Protein AF-A0A1V5L7P8-F1 (afdb_monomer_lite)

Sequence (107 aa):
MKPSRKAPTPKPAPTNGTVKHIDALAAAAKVYVHDKERKTAGGHVSVDNGDALAQRLRGAALDAVYAEAAKVLETPE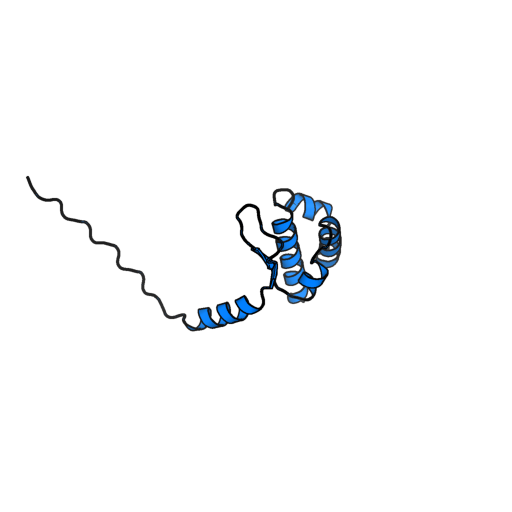KELRAKYAHLNAGMQRMNLGNRIRANLNAK

Secondary structure (DSSP, 8-state):
-PPPPPPPPPPPPP----HHHHHHHHHHHTT-EEEEEEE-TTSPEEEE--SHHHHHHTT--HHHHHHHHHHHHT--HHHHHHHHTTS-HHHHHHHHHHHHHHHHH--

Structure (mmCIF, N/CA/C/O backbone):
data_AF-A0A1V5L7P8-F1
#
_entry.id   AF-A0A1V5L7P8-F1
#
loop_
_atom_site.group_PDB
_atom_site.id
_atom_site.type_symbol
_atom_site.label_atom_id
_atom_site.label_alt_id
_atom_site.label_comp_id
_atom_site.label_asym_id
_atom_site.label_entity_id
_atom_site.label_seq_id
_atom_site.pdbx_PDB_ins_code
_atom_site.Cartn_x
_atom_site.Cartn_y
_atom_site.Cartn_z
_atom_site.occupancy
_atom_site.B_iso_or_equiv
_atom_site.auth_seq_id
_atom_site.auth_comp_id
_atom_site.auth_asym_id
_atom_site.auth_atom_id
_atom_site.pdbx_PDB_model_num
ATOM 1 N N . MET A 1 1 ? 64.207 17.305 6.080 1.00 49.28 1 MET A N 1
ATOM 2 C CA . MET A 1 1 ? 62.865 16.725 5.840 1.00 49.28 1 MET A CA 1
ATOM 3 C C . MET A 1 1 ? 62.503 15.804 6.996 1.00 49.28 1 MET A C 1
ATOM 5 O O . MET A 1 1 ? 63.248 14.871 7.251 1.00 49.28 1 MET A O 1
ATOM 9 N N . LYS A 1 2 ? 61.423 16.082 7.738 1.00 54.25 2 LYS A N 1
ATOM 10 C CA . LYS A 1 2 ? 60.900 15.174 8.778 1.00 54.25 2 LYS A CA 1
ATOM 11 C C . LYS A 1 2 ? 59.742 14.361 8.172 1.00 54.25 2 LYS A C 1
ATOM 13 O O . LYS A 1 2 ? 58.888 14.983 7.543 1.00 54.25 2 LYS A O 1
ATOM 18 N N . PRO A 1 3 ? 59.686 13.027 8.323 1.00 57.22 3 PRO A N 1
ATOM 19 C CA . PRO A 1 3 ? 58.572 12.240 7.805 1.00 57.22 3 PRO A CA 1
ATOM 20 C C . PRO A 1 3 ? 57.308 12.466 8.649 1.00 57.22 3 PRO A C 1
ATOM 22 O O . PRO A 1 3 ? 57.340 12.425 9.880 1.00 57.22 3 PRO A O 1
ATOM 25 N N . SER A 1 4 ? 56.199 12.738 7.959 1.00 61.00 4 SER A N 1
ATOM 26 C CA . SER A 1 4 ? 54.860 12.933 8.524 1.00 61.00 4 SER A CA 1
ATOM 27 C C . SER A 1 4 ? 54.391 11.675 9.268 1.00 61.00 4 SER 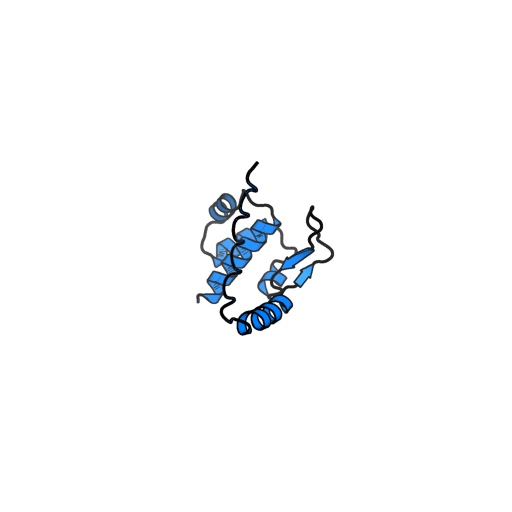A C 1
ATOM 29 O O . SER A 1 4 ? 54.465 10.568 8.732 1.00 61.00 4 SER A O 1
ATOM 31 N N . ARG A 1 5 ? 53.912 11.828 10.510 1.00 59.44 5 ARG A N 1
ATOM 32 C CA . ARG A 1 5 ? 53.326 10.724 11.284 1.00 59.44 5 ARG A CA 1
ATOM 33 C C . ARG A 1 5 ? 51.953 10.400 10.689 1.00 59.44 5 ARG A C 1
ATOM 35 O O . ARG A 1 5 ? 51.065 11.248 10.710 1.00 59.44 5 ARG A O 1
ATOM 42 N N . LYS A 1 6 ? 51.774 9.182 10.166 1.00 59.84 6 LYS A N 1
ATOM 43 C CA . LYS A 1 6 ? 50.459 8.659 9.757 1.00 59.84 6 LYS A CA 1
ATOM 44 C C . LYS A 1 6 ? 49.491 8.710 10.946 1.00 59.84 6 LYS A C 1
ATOM 46 O O . LYS A 1 6 ? 49.835 8.257 12.036 1.00 59.84 6 LYS A O 1
ATOM 51 N N . ALA A 1 7 ? 48.293 9.247 10.721 1.00 60.31 7 ALA A N 1
ATOM 52 C CA . ALA A 1 7 ? 47.210 9.230 11.698 1.00 60.31 7 ALA A CA 1
ATOM 53 C C . ALA A 1 7 ? 46.769 7.780 11.999 1.00 60.31 7 ALA A C 1
ATOM 55 O O . ALA A 1 7 ? 46.758 6.953 11.081 1.00 60.31 7 ALA A O 1
ATOM 56 N N . PRO A 1 8 ? 46.403 7.448 13.251 1.00 62.78 8 PRO A N 1
ATOM 57 C CA . PRO A 1 8 ? 45.857 6.138 13.582 1.00 62.78 8 PRO A CA 1
ATOM 58 C C . PRO A 1 8 ? 44.483 5.963 12.923 1.00 62.78 8 PRO A C 1
ATOM 60 O O . PRO A 1 8 ? 43.608 6.820 13.037 1.00 62.78 8 PRO A O 1
ATOM 63 N N . THR A 1 9 ? 44.293 4.848 12.221 1.00 66.69 9 THR A N 1
ATOM 64 C CA . THR A 1 9 ? 42.998 4.463 11.645 1.00 66.69 9 THR A CA 1
ATOM 65 C C . THR A 1 9 ? 41.966 4.223 12.754 1.00 66.69 9 THR A C 1
ATOM 67 O O . THR A 1 9 ? 42.325 3.646 13.787 1.00 66.69 9 THR A O 1
ATOM 70 N N . PRO A 1 10 ? 40.691 4.608 12.563 1.00 58.91 10 PRO A N 1
ATOM 71 C CA . PRO A 1 10 ? 39.644 4.346 13.544 1.00 58.91 10 PRO A CA 1
ATOM 72 C C . PRO A 1 10 ? 39.487 2.834 13.758 1.00 58.91 10 PRO A C 1
ATOM 74 O O . PRO A 1 10 ? 39.409 2.067 12.797 1.00 58.91 10 PRO A O 1
ATOM 77 N N . LYS A 1 11 ? 39.458 2.396 15.024 1.00 62.88 11 LYS A N 1
ATOM 78 C CA . LYS A 1 11 ? 39.102 1.012 15.372 1.00 62.88 11 LYS A CA 1
ATOM 79 C C . LYS A 1 11 ? 37.667 0.733 14.896 1.00 62.88 11 LYS A C 1
ATOM 81 O O . LYS A 1 11 ? 36.807 1.590 15.108 1.00 62.88 11 LYS A O 1
ATOM 86 N N . PRO A 1 12 ? 37.385 -0.438 14.295 1.00 57.19 12 PRO A N 1
ATOM 87 C CA . PRO A 1 12 ? 36.015 -0.829 13.986 1.00 57.19 12 PRO A CA 1
ATOM 88 C C . PRO A 1 12 ? 35.193 -0.885 15.279 1.00 57.19 12 PRO A C 1
ATOM 90 O O . PRO A 1 12 ? 35.679 -1.348 16.315 1.00 57.19 12 PRO A O 1
ATOM 93 N N . ALA A 1 13 ? 33.968 -0.363 15.218 1.00 53.78 13 ALA A N 1
ATOM 94 C CA . ALA A 1 13 ? 33.042 -0.346 16.344 1.00 53.78 13 ALA A CA 1
ATOM 95 C C . ALA A 1 13 ? 32.783 -1.776 16.861 1.00 53.78 13 ALA A C 1
ATOM 97 O O . ALA A 1 13 ? 32.736 -2.710 16.055 1.00 53.78 13 ALA A O 1
ATOM 98 N N . PRO A 1 14 ? 32.602 -1.972 18.181 1.00 48.28 14 PRO A N 1
ATOM 99 C CA . PRO A 1 14 ? 32.266 -3.279 18.727 1.00 48.28 14 PRO A CA 1
ATOM 100 C C . PRO A 1 14 ? 30.919 -3.736 18.158 1.00 48.28 14 PRO A C 1
ATOM 102 O O . PRO A 1 14 ? 29.887 -3.096 18.370 1.00 48.28 14 PRO A O 1
ATOM 105 N N . THR A 1 15 ? 30.926 -4.852 17.430 1.00 57.84 15 THR A N 1
ATOM 106 C CA . THR A 1 15 ? 29.726 -5.569 16.995 1.00 57.84 15 THR A CA 1
ATOM 107 C C . THR A 1 15 ? 29.086 -6.230 18.214 1.00 57.84 15 THR A C 1
ATOM 109 O O . THR A 1 15 ? 29.247 -7.422 18.465 1.00 57.84 15 THR A O 1
ATOM 112 N N . ASN A 1 16 ? 28.382 -5.430 19.019 1.00 46.84 16 ASN A N 1
ATOM 113 C CA . ASN A 1 16 ? 27.587 -5.940 20.129 1.00 46.84 16 ASN A CA 1
ATOM 114 C C . ASN A 1 16 ? 26.548 -6.930 19.589 1.00 46.84 16 ASN A C 1
ATOM 116 O O . ASN A 1 16 ? 25.758 -6.616 18.697 1.00 46.84 16 ASN A O 1
ATOM 120 N N . GLY A 1 17 ? 26.609 -8.151 20.122 1.00 53.25 17 GLY A N 1
ATOM 121 C CA . GLY A 1 17 ? 25.930 -9.329 19.606 1.00 53.25 17 GLY A CA 1
ATOM 122 C C . GLY A 1 17 ? 24.445 -9.118 19.320 1.00 53.25 17 GLY A C 1
ATOM 123 O O . GLY A 1 17 ? 23.661 -8.774 20.195 1.00 53.25 17 GLY A O 1
ATOM 124 N N . THR A 1 18 ? 24.052 -9.384 18.078 1.00 48.09 18 THR A N 1
ATOM 125 C CA . THR A 1 18 ? 22.647 -9.461 17.649 1.00 48.09 18 THR A CA 1
ATOM 126 C C . THR A 1 18 ? 22.493 -10.480 16.517 1.00 48.09 18 THR A C 1
ATOM 128 O O . THR A 1 18 ? 21.822 -10.259 15.517 1.00 48.09 18 THR A O 1
ATOM 131 N N . VAL A 1 19 ? 23.100 -11.659 16.674 1.00 48.28 19 VAL A N 1
ATOM 132 C CA . VAL A 1 19 ? 22.972 -12.755 15.691 1.00 48.28 19 VAL A CA 1
ATOM 133 C C . VAL A 1 19 ? 21.521 -13.273 15.609 1.00 48.28 19 VAL A C 1
ATOM 135 O O . VAL A 1 19 ? 21.093 -13.753 14.572 1.00 48.28 19 VAL A O 1
ATOM 138 N N . LYS A 1 20 ? 20.691 -13.061 16.644 1.00 50.41 20 LYS A N 1
ATOM 139 C CA . LYS A 1 20 ? 19.262 -13.435 16.619 1.00 50.41 20 LYS A CA 1
ATOM 140 C C . LYS A 1 20 ? 18.401 -12.604 15.652 1.00 50.41 20 LYS A C 1
ATOM 142 O O . LYS A 1 20 ? 17.311 -13.041 15.296 1.00 50.41 20 LYS A O 1
ATOM 147 N N . HIS A 1 21 ? 18.856 -11.421 15.229 1.00 52.72 21 HIS A N 1
ATOM 148 C CA . HIS A 1 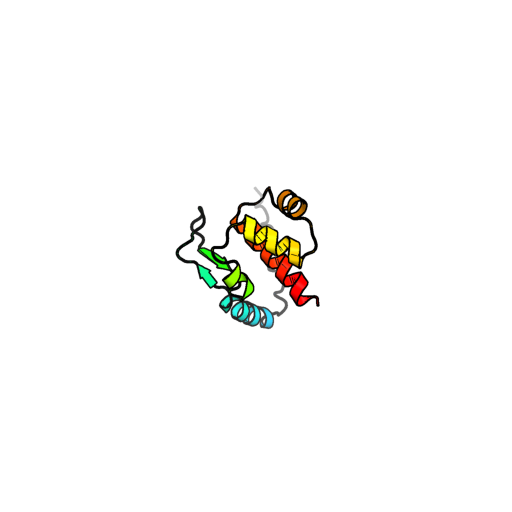21 ? 18.072 -10.569 14.326 1.00 52.72 21 HIS A CA 1
ATOM 149 C C . HIS A 1 21 ? 18.173 -10.997 12.860 1.00 52.72 21 HIS A C 1
ATOM 151 O O . HIS A 1 21 ? 17.189 -10.874 12.135 1.00 52.72 21 HIS A O 1
ATOM 157 N N . ILE A 1 22 ? 19.325 -11.508 12.415 1.00 57.38 22 ILE A N 1
ATOM 158 C CA . ILE A 1 22 ? 19.546 -11.837 10.998 1.00 57.38 22 ILE A CA 1
ATOM 159 C C . ILE A 1 22 ? 18.723 -13.043 10.536 1.00 57.38 22 ILE A C 1
ATOM 161 O O . ILE A 1 22 ? 18.165 -12.999 9.443 1.00 57.38 22 ILE A O 1
ATOM 165 N N . ASP A 1 23 ? 18.550 -14.060 11.379 1.00 59.44 23 ASP A N 1
ATOM 166 C CA . ASP A 1 23 ? 17.748 -15.240 11.032 1.00 59.44 23 ASP A CA 1
ATOM 167 C C . ASP A 1 23 ? 16.248 -14.915 10.975 1.00 59.44 23 ASP A C 1
ATOM 169 O O . ASP A 1 23 ? 15.538 -15.367 10.074 1.00 59.44 23 ASP A O 1
ATOM 173 N N . ALA A 1 24 ? 15.768 -14.061 11.886 1.00 57.78 24 ALA A N 1
ATOM 174 C CA . ALA A 1 24 ? 14.395 -13.560 11.867 1.00 57.78 24 ALA A CA 1
ATOM 175 C C . ALA A 1 24 ? 14.131 -12.662 10.642 1.00 57.78 24 ALA A C 1
ATOM 177 O O . ALA A 1 24 ? 13.088 -12.781 9.997 1.00 57.78 24 ALA A O 1
ATOM 178 N N . LEU A 1 25 ? 15.094 -11.810 10.272 1.00 55.94 25 LEU A N 1
ATOM 179 C CA . LEU A 1 25 ? 15.041 -10.997 9.052 1.00 55.94 25 LEU A CA 1
ATOM 180 C C . LEU A 1 25 ? 15.061 -11.869 7.788 1.00 55.94 25 LEU A C 1
ATOM 182 O O . LEU A 1 25 ? 14.302 -11.607 6.859 1.00 55.94 25 LEU A O 1
ATOM 186 N N . ALA A 1 26 ? 15.867 -12.934 7.758 1.00 57.72 26 ALA A N 1
ATOM 187 C CA . ALA A 1 26 ? 15.925 -13.876 6.642 1.00 57.72 26 ALA A CA 1
ATOM 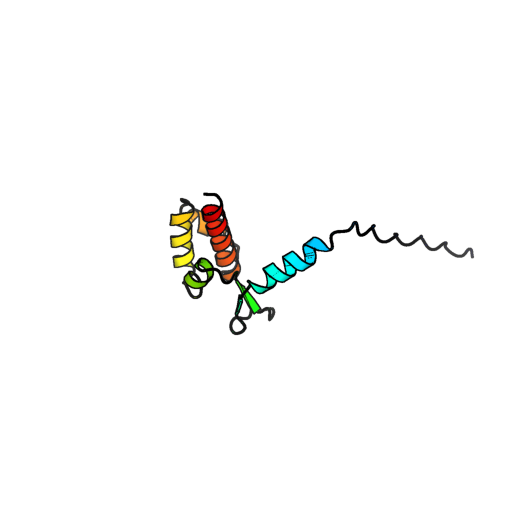188 C C . ALA A 1 26 ? 14.636 -14.704 6.504 1.00 57.72 26 ALA A C 1
ATOM 190 O O . ALA A 1 26 ? 14.204 -14.992 5.387 1.00 57.72 26 ALA A O 1
ATOM 191 N N . ALA A 1 27 ? 13.988 -15.062 7.615 1.00 58.97 27 ALA A N 1
ATOM 192 C CA . ALA A 1 27 ? 12.677 -15.706 7.601 1.00 58.97 27 ALA A CA 1
ATOM 193 C C . ALA A 1 27 ? 11.584 -14.759 7.079 1.00 58.97 27 ALA A C 1
ATOM 195 O O . ALA A 1 27 ? 10.793 -15.159 6.226 1.00 58.97 27 ALA A O 1
ATOM 196 N N . ALA A 1 28 ? 11.586 -13.493 7.510 1.00 59.47 28 ALA A N 1
ATOM 197 C CA . ALA A 1 28 ? 10.672 -12.472 6.999 1.00 59.47 28 ALA A CA 1
ATOM 198 C C . ALA A 1 28 ? 10.909 -12.171 5.507 1.00 59.47 28 ALA A C 1
ATOM 200 O O . ALA A 1 28 ? 9.955 -11.980 4.756 1.00 59.47 28 ALA A O 1
ATOM 201 N N . ALA A 1 29 ? 12.164 -12.200 5.047 1.00 57.53 29 ALA A N 1
ATOM 202 C CA . ALA A 1 29 ? 12.526 -11.980 3.647 1.00 57.53 29 ALA A CA 1
ATOM 203 C C . ALA A 1 29 ? 11.906 -13.019 2.690 1.00 57.53 29 ALA A C 1
ATOM 205 O O . ALA A 1 29 ? 11.599 -12.687 1.547 1.00 57.53 29 ALA A O 1
ATOM 206 N N . LYS A 1 30 ? 11.662 -14.257 3.149 1.00 61.41 30 LYS A N 1
ATOM 207 C CA . LYS A 1 30 ? 11.025 -15.320 2.344 1.00 61.41 30 LYS A CA 1
ATOM 208 C C . LYS A 1 30 ? 9.547 -15.060 2.037 1.00 61.41 30 LYS A C 1
ATOM 210 O O . LYS A 1 30 ? 9.010 -15.683 1.129 1.00 61.41 30 LYS A O 1
ATOM 215 N N . VAL A 1 31 ? 8.898 -14.168 2.785 1.00 68.44 31 VAL A N 1
ATOM 216 C CA . VAL A 1 31 ? 7.479 -13.820 2.600 1.00 68.44 31 VAL A CA 1
ATOM 217 C C . VAL A 1 31 ? 7.293 -12.880 1.404 1.00 68.44 31 VAL A C 1
ATOM 219 O O . VAL A 1 31 ? 6.236 -12.865 0.777 1.00 68.44 31 VAL A O 1
ATOM 222 N N . TYR A 1 32 ? 8.336 -12.130 1.042 1.00 73.19 32 TYR A N 1
ATOM 223 C CA . TYR A 1 32 ? 8.262 -11.163 -0.040 1.00 73.19 32 TYR A CA 1
ATOM 224 C C . TYR A 1 32 ? 8.228 -11.839 -1.412 1.00 73.19 32 TYR A C 1
ATOM 226 O O . TYR A 1 32 ? 9.147 -12.562 -1.814 1.00 73.19 32 TYR A O 1
ATOM 234 N N . VAL A 1 33 ? 7.186 -11.539 -2.179 1.00 76.50 33 VAL A N 1
ATOM 235 C CA . VAL A 1 33 ? 7.026 -12.038 -3.541 1.00 76.50 33 VAL A CA 1
ATOM 236 C C . VAL A 1 33 ? 7.699 -11.069 -4.503 1.00 76.50 33 VAL A C 1
ATOM 238 O O . VAL A 1 33 ? 7.462 -9.862 -4.477 1.00 76.50 33 VAL A O 1
ATOM 241 N N . HIS A 1 34 ? 8.558 -11.622 -5.354 1.00 76.50 34 HIS A N 1
ATOM 242 C CA . HIS A 1 34 ? 9.322 -10.880 -6.348 1.00 76.50 34 HIS A CA 1
ATOM 243 C C . HIS A 1 34 ? 8.680 -11.070 -7.727 1.00 76.50 34 HIS A C 1
ATOM 245 O O . HIS A 1 34 ? 8.745 -12.161 -8.298 1.00 76.50 34 HIS A O 1
ATOM 251 N N . ASP A 1 35 ? 8.077 -10.017 -8.272 1.00 70.25 35 ASP A N 1
ATOM 252 C CA . ASP A 1 35 ? 7.485 -10.000 -9.611 1.00 70.25 35 ASP A CA 1
ATOM 253 C C . ASP A 1 35 ? 8.581 -9.790 -10.665 1.00 70.25 35 ASP A C 1
ATOM 255 O O . ASP A 1 35 ? 8.922 -8.664 -11.037 1.00 70.25 35 ASP A O 1
ATOM 259 N N . LYS A 1 36 ? 9.165 -10.908 -11.121 1.00 68.06 36 LYS A N 1
ATOM 260 C CA . LYS A 1 36 ? 10.284 -10.957 -12.082 1.00 68.06 36 LYS A CA 1
ATOM 261 C C . LYS A 1 36 ? 9.952 -10.355 -13.452 1.00 68.06 36 LYS A C 1
ATOM 263 O O . LYS A 1 36 ? 10.886 -10.045 -14.198 1.00 68.06 36 LYS A O 1
ATOM 268 N N . GLU A 1 37 ? 8.671 -10.186 -13.772 1.00 67.62 37 GLU A N 1
ATOM 269 C CA . GLU A 1 37 ? 8.197 -9.639 -15.044 1.00 67.62 37 GLU A CA 1
ATOM 270 C C . GLU A 1 37 ? 8.148 -8.108 -15.006 1.00 67.62 37 GLU A C 1
ATOM 272 O O . GLU A 1 37 ? 8.525 -7.446 -15.974 1.00 67.62 37 GLU A O 1
ATOM 277 N N . ARG A 1 38 ? 7.769 -7.519 -13.865 1.00 66.44 38 ARG A N 1
ATOM 278 C CA . ARG A 1 38 ? 7.728 -6.062 -13.686 1.00 66.44 38 ARG A CA 1
ATOM 279 C C . ARG A 1 38 ? 9.015 -5.536 -13.068 1.00 66.44 38 ARG A C 1
ATOM 281 O O . ARG A 1 38 ? 9.167 -5.444 -11.848 1.00 66.44 38 ARG A O 1
ATOM 288 N N . LYS A 1 39 ? 9.936 -5.122 -13.937 1.00 68.75 39 LYS A N 1
ATOM 289 C CA . LYS A 1 39 ? 11.170 -4.434 -13.545 1.00 68.75 39 LYS A CA 1
ATOM 290 C C . LYS A 1 39 ? 10.982 -2.921 -13.560 1.00 68.75 39 LYS A C 1
ATOM 292 O O . LYS A 1 39 ? 10.333 -2.358 -14.437 1.00 68.75 39 LYS A O 1
ATOM 297 N N . THR A 1 40 ? 11.567 -2.257 -12.574 1.00 65.12 40 THR A N 1
ATOM 298 C CA . THR A 1 40 ? 11.715 -0.798 -12.563 1.00 65.12 40 THR A CA 1
ATOM 299 C C . THR A 1 40 ? 12.746 -0.365 -13.608 1.00 65.12 40 THR A C 1
ATOM 301 O O . THR A 1 40 ? 13.546 -1.180 -14.068 1.00 65.12 40 THR A O 1
ATOM 304 N N . ALA A 1 41 ? 12.774 0.924 -13.962 1.00 64.56 41 ALA A N 1
ATOM 305 C CA . ALA A 1 41 ? 13.739 1.465 -14.927 1.00 64.56 41 ALA A CA 1
ATOM 306 C C . ALA A 1 41 ? 15.213 1.197 -14.542 1.00 64.56 41 ALA A C 1
ATOM 308 O O . ALA A 1 41 ? 16.067 1.109 -15.415 1.00 64.56 41 ALA A O 1
ATOM 309 N N . GLY A 1 42 ? 15.501 1.007 -13.246 1.00 65.38 42 GLY A N 1
ATOM 310 C CA . GLY A 1 42 ? 16.822 0.619 -12.734 1.00 65.38 42 GLY A CA 1
ATOM 311 C C . GLY A 1 42 ? 17.112 -0.888 -12.763 1.00 65.38 42 GLY A C 1
ATOM 312 O O . GLY A 1 42 ? 18.098 -1.326 -12.186 1.00 65.38 42 GLY A O 1
ATOM 313 N N . GLY A 1 43 ? 16.244 -1.706 -13.366 1.00 68.62 43 GLY A N 1
ATOM 314 C CA . GLY A 1 43 ? 16.406 -3.160 -13.459 1.00 68.62 43 GLY A CA 1
ATOM 315 C C . GLY A 1 43 ? 16.008 -3.939 -12.201 1.00 68.62 43 GLY A C 1
ATOM 316 O O . GLY A 1 43 ? 16.046 -5.170 -12.216 1.00 68.62 43 GLY A O 1
ATOM 317 N N . HIS A 1 44 ? 15.580 -3.259 -11.131 1.00 72.12 44 HIS A N 1
ATOM 318 C CA . HIS A 1 44 ? 15.125 -3.922 -9.911 1.00 72.12 44 HIS A CA 1
ATOM 319 C C . HIS A 1 44 ? 13.738 -4.527 -10.094 1.00 72.12 44 HIS A C 1
ATOM 321 O O . HIS A 1 44 ? 12.834 -3.887 -10.637 1.00 72.12 44 HIS A O 1
ATOM 327 N N . VAL A 1 45 ? 13.591 -5.750 -9.599 1.00 74.56 45 VAL A N 1
ATOM 328 C CA . VAL A 1 45 ? 12.344 -6.512 -9.570 1.00 74.56 45 VAL A CA 1
ATOM 329 C C . VAL A 1 45 ? 11.359 -5.844 -8.610 1.00 74.56 45 VAL A C 1
ATOM 331 O O . VAL A 1 45 ? 11.766 -5.378 -7.545 1.00 74.56 45 VAL A O 1
ATOM 334 N N . SER A 1 46 ? 10.077 -5.770 -8.971 1.00 70.44 46 SER A N 1
ATOM 335 C CA . SER A 1 46 ? 9.056 -5.284 -8.043 1.00 70.44 46 SER A CA 1
ATOM 336 C C . SER A 1 46 ? 8.858 -6.301 -6.919 1.00 70.44 46 SER A C 1
ATOM 338 O O . SER A 1 46 ? 8.722 -7.497 -7.172 1.00 70.44 46 SER A O 1
ATOM 340 N N . VAL A 1 47 ? 8.882 -5.828 -5.675 1.00 74.81 47 VAL A N 1
ATOM 341 C CA . VAL A 1 47 ? 8.746 -6.671 -4.486 1.00 74.81 47 VAL A CA 1
ATOM 342 C C . VAL A 1 47 ? 7.500 -6.246 -3.723 1.00 74.81 47 VAL A C 1
ATOM 344 O O . VAL A 1 47 ? 7.305 -5.056 -3.471 1.00 74.81 47 VAL A O 1
ATOM 347 N N . ASP A 1 48 ? 6.664 -7.209 -3.347 1.00 76.44 48 ASP A N 1
ATOM 348 C CA . ASP A 1 48 ? 5.523 -6.996 -2.460 1.00 76.44 48 ASP A CA 1
ATOM 349 C C . ASP A 1 48 ? 5.525 -7.993 -1.289 1.00 76.44 48 ASP A C 1
ATOM 351 O O . ASP A 1 48 ? 6.256 -8.980 -1.293 1.00 76.44 48 ASP A O 1
ATOM 355 N N . ASN A 1 49 ? 4.734 -7.711 -0.250 1.00 72.12 49 ASN A N 1
ATOM 356 C CA . ASN A 1 49 ? 4.677 -8.527 0.971 1.00 72.12 49 ASN A CA 1
ATOM 357 C C . ASN A 1 49 ? 3.986 -9.893 0.783 1.00 72.12 49 ASN A C 1
ATOM 359 O O . ASN A 1 49 ? 3.898 -10.639 1.749 1.00 72.12 49 ASN A O 1
ATOM 363 N N . GLY A 1 50 ? 3.430 -10.217 -0.392 1.00 71.81 50 GLY A N 1
ATOM 364 C CA . GLY A 1 50 ? 2.765 -11.503 -0.641 1.00 71.81 50 GLY A CA 1
ATOM 365 C C . GLY A 1 50 ? 1.477 -11.782 0.152 1.00 71.81 50 GLY A C 1
ATOM 366 O O . GLY A 1 50 ? 0.873 -12.839 -0.035 1.00 71.81 50 GLY A O 1
ATOM 367 N N . ASP A 1 51 ? 1.034 -10.858 1.007 1.00 77.06 51 ASP A N 1
ATOM 368 C CA . ASP A 1 51 ? -0.148 -11.006 1.856 1.00 77.06 51 ASP A CA 1
ATOM 369 C C . ASP A 1 51 ? -1.462 -10.958 1.061 1.00 77.06 51 ASP A C 1
ATOM 371 O O . ASP A 1 51 ? -1.503 -10.511 -0.084 1.00 77.06 51 ASP A O 1
ATOM 375 N N . ALA A 1 52 ? -2.570 -11.399 1.670 1.00 78.56 52 ALA A N 1
ATOM 376 C CA . ALA A 1 52 ? -3.883 -11.416 1.012 1.00 78.56 52 ALA A CA 1
ATOM 377 C C . ALA A 1 52 ? -4.296 -10.027 0.486 1.00 78.56 52 ALA A C 1
ATOM 379 O O . ALA A 1 52 ? -4.940 -9.915 -0.558 1.00 78.56 52 ALA A O 1
ATOM 380 N N . LEU A 1 53 ? -3.877 -8.962 1.178 1.00 79.50 53 LEU A N 1
ATOM 381 C CA . LEU A 1 53 ? -4.062 -7.586 0.735 1.00 79.50 53 LEU A CA 1
ATOM 382 C C . LEU A 1 53 ? -3.179 -7.246 -0.474 1.00 79.50 53 LEU A C 1
ATOM 384 O O . LEU A 1 53 ? -3.694 -6.705 -1.448 1.00 79.50 53 LEU A O 1
ATOM 388 N N . ALA A 1 54 ? -1.884 -7.591 -0.478 1.00 78.38 54 ALA A N 1
ATOM 389 C CA . ALA A 1 54 ? -1.037 -7.417 -1.661 1.00 78.38 54 ALA A CA 1
ATOM 390 C C . ALA A 1 54 ? -1.583 -8.190 -2.857 1.00 78.38 54 ALA A C 1
ATOM 392 O O . ALA A 1 54 ? -1.607 -7.638 -3.948 1.00 78.38 54 ALA A O 1
ATOM 393 N N . GLN A 1 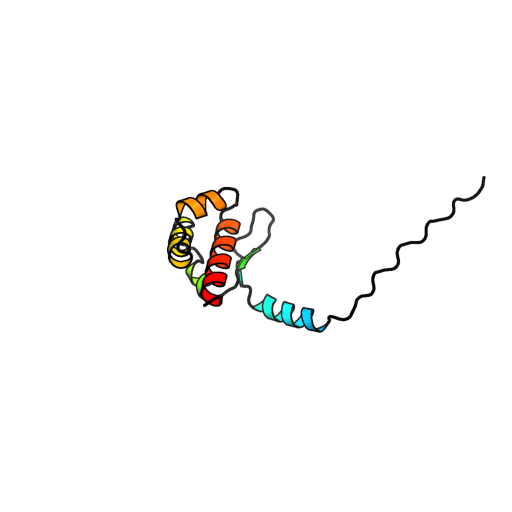55 ? -2.062 -9.420 -2.664 1.00 81.38 55 GLN A N 1
ATOM 394 C CA . GLN A 1 55 ? -2.657 -10.222 -3.734 1.00 81.38 55 GLN A CA 1
ATOM 395 C C . GLN A 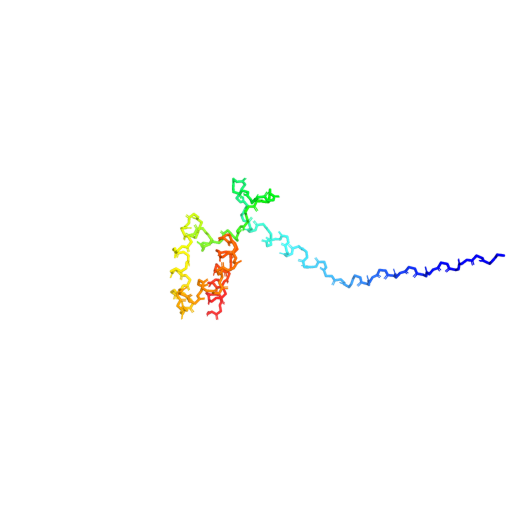1 55 ? -3.904 -9.554 -4.321 1.00 81.38 55 GLN A C 1
ATOM 397 O O . GLN A 1 55 ? -4.043 -9.508 -5.540 1.00 81.38 55 GLN A O 1
ATOM 402 N N . ARG A 1 56 ? -4.771 -8.973 -3.480 1.00 75.62 56 ARG A N 1
ATOM 403 C CA . ARG A 1 56 ? -5.948 -8.206 -3.927 1.00 75.62 56 ARG A CA 1
ATOM 404 C C . ARG A 1 56 ? -5.582 -6.918 -4.659 1.00 75.62 56 ARG A C 1
ATOM 406 O O . ARG A 1 56 ? -6.212 -6.577 -5.653 1.00 75.62 56 ARG A O 1
ATOM 413 N N . LEU A 1 57 ? -4.553 -6.218 -4.187 1.00 77.75 57 LEU A N 1
ATOM 414 C CA . LEU A 1 57 ? -4.070 -4.981 -4.802 1.00 77.75 57 LEU A CA 1
ATOM 415 C C . LEU A 1 57 ? -3.159 -5.232 -6.017 1.00 77.75 57 LEU A C 1
ATOM 417 O O . LEU A 1 57 ? -2.828 -4.293 -6.752 1.00 77.75 57 LEU A O 1
ATOM 421 N N . ARG A 1 58 ? -2.735 -6.479 -6.255 1.00 76.31 58 ARG A N 1
ATOM 422 C CA . ARG A 1 58 ? -1.845 -6.838 -7.360 1.00 76.31 58 ARG A CA 1
ATOM 423 C C . ARG A 1 58 ? -2.601 -6.700 -8.679 1.00 76.31 58 ARG A C 1
ATOM 425 O O . ARG A 1 58 ? -3.609 -7.348 -8.916 1.00 76.31 58 ARG A O 1
ATOM 432 N N . GLY A 1 59 ? -2.104 -5.823 -9.549 1.00 76.06 59 GLY A N 1
ATOM 433 C CA . GLY A 1 59 ? -2.745 -5.530 -10.836 1.00 76.06 59 GLY A CA 1
ATOM 434 C C . GLY A 1 59 ? -3.908 -4.534 -10.766 1.00 76.06 59 GLY A C 1
ATOM 435 O O . GLY A 1 59 ? -4.347 -4.075 -11.816 1.00 76.06 59 GLY A O 1
ATOM 436 N N . ALA A 1 60 ? -4.343 -4.119 -9.571 1.00 81.38 60 ALA A N 1
ATOM 437 C CA . ALA A 1 60 ? -5.379 -3.103 -9.420 1.00 81.38 60 ALA A CA 1
ATOM 438 C C . ALA A 1 60 ? -4.914 -1.732 -9.943 1.00 81.38 60 ALA A C 1
ATOM 440 O O . ALA A 1 60 ? -3.750 -1.331 -9.787 1.00 81.38 60 ALA A O 1
ATOM 441 N N . ALA A 1 61 ? -5.834 -0.980 -10.552 1.00 85.81 61 ALA A N 1
ATOM 442 C CA . ALA A 1 61 ? -5.590 0.407 -10.935 1.00 85.81 61 ALA A CA 1
ATOM 443 C C . ALA A 1 61 ? -5.269 1.253 -9.695 1.00 85.81 61 ALA A C 1
ATOM 445 O O . ALA A 1 61 ? -5.796 1.009 -8.612 1.00 85.81 61 ALA A O 1
ATOM 446 N N . LEU A 1 62 ? -4.398 2.250 -9.846 1.00 85.31 62 LEU A N 1
ATOM 447 C CA . LEU A 1 62 ? -3.981 3.111 -8.736 1.00 85.31 62 LEU A CA 1
ATOM 448 C C . LEU A 1 62 ? -5.180 3.811 -8.072 1.00 85.31 62 LEU A C 1
ATOM 450 O O . LEU A 1 62 ? -5.234 3.881 -6.848 1.00 85.31 62 LEU A O 1
ATOM 454 N N . ASP A 1 63 ? -6.171 4.223 -8.864 1.00 88.25 63 ASP A N 1
ATOM 455 C CA . ASP A 1 63 ? -7.423 4.807 -8.371 1.00 88.25 63 ASP A CA 1
ATOM 456 C C . ASP A 1 63 ? -8.203 3.840 -7.465 1.00 88.25 63 ASP A C 1
ATOM 458 O O . ASP A 1 63 ? -8.706 4.237 -6.417 1.00 88.25 63 ASP A O 1
ATOM 462 N N . ALA A 1 64 ? -8.244 2.548 -7.810 1.00 88.12 64 ALA A N 1
ATOM 463 C CA . ALA A 1 64 ? -8.898 1.535 -6.982 1.00 88.12 64 ALA A CA 1
ATOM 464 C C . ALA A 1 64 ? -8.183 1.361 -5.632 1.00 88.12 64 ALA A C 1
ATOM 466 O O . ALA A 1 64 ? -8.839 1.246 -4.598 1.00 88.12 64 ALA A O 1
ATOM 467 N N . VAL A 1 65 ? -6.844 1.424 -5.626 1.00 88.94 65 VAL A N 1
ATOM 468 C CA . VAL A 1 65 ? -6.046 1.372 -4.388 1.00 88.94 65 VAL A CA 1
ATOM 469 C C . VAL A 1 65 ? -6.338 2.580 -3.495 1.00 88.94 65 VAL A C 1
ATOM 471 O O . VAL A 1 65 ? -6.434 2.435 -2.278 1.00 88.94 65 VAL A O 1
ATOM 474 N N . TYR A 1 66 ? -6.511 3.767 -4.078 1.00 91.12 66 TYR A N 1
ATOM 475 C CA . TYR A 1 66 ? -6.893 4.965 -3.332 1.00 91.12 66 TYR A CA 1
ATOM 476 C C . TYR A 1 66 ? -8.299 4.872 -2.742 1.00 91.12 66 TYR A C 1
ATOM 478 O O . TYR A 1 66 ? -8.480 5.215 -1.574 1.00 91.12 66 TYR A O 1
ATOM 486 N N . ALA A 1 67 ? -9.268 4.374 -3.509 1.00 90.25 67 ALA A N 1
ATOM 487 C CA . ALA A 1 67 ? -10.631 4.174 -3.031 1.00 90.25 67 ALA A CA 1
ATOM 488 C C . ALA A 1 67 ? -10.688 3.160 -1.875 1.00 90.25 67 ALA A C 1
ATOM 490 O O . ALA A 1 67 ? -11.411 3.365 -0.900 1.00 90.25 67 ALA A O 1
ATOM 491 N N . GLU A 1 68 ? -9.910 2.078 -1.948 1.00 88.62 68 GLU A N 1
ATOM 492 C CA . GLU A 1 68 ? -9.812 1.090 -0.870 1.00 88.62 68 GLU A CA 1
ATOM 493 C C . GLU A 1 68 ? -9.104 1.666 0.363 1.00 88.62 68 GLU A C 1
ATOM 495 O O . GLU A 1 68 ? -9.605 1.542 1.482 1.00 88.62 68 GLU A O 1
ATOM 500 N N . ALA A 1 69 ? -7.998 2.389 0.166 1.00 89.12 69 ALA A N 1
ATOM 501 C CA . ALA A 1 69 ? -7.289 3.062 1.249 1.00 89.12 69 ALA A CA 1
ATOM 502 C C . ALA A 1 69 ? -8.162 4.104 1.958 1.00 89.12 69 ALA A C 1
ATOM 504 O O . ALA A 1 69 ? -8.127 4.184 3.182 1.00 89.12 69 ALA A O 1
ATOM 505 N N . ALA A 1 70 ? -8.961 4.876 1.218 1.00 91.62 70 ALA A N 1
ATOM 506 C CA . ALA A 1 70 ? -9.856 5.878 1.786 1.00 91.62 70 ALA A CA 1
ATOM 507 C C . ALA A 1 70 ? -10.920 5.252 2.699 1.00 91.62 70 ALA A C 1
ATOM 509 O O . ALA A 1 70 ? -11.193 5.783 3.774 1.00 91.62 70 ALA A O 1
ATOM 510 N N . LYS A 1 71 ? -11.465 4.090 2.311 1.00 88.81 71 LYS A N 1
ATOM 511 C CA . LYS A 1 71 ? -12.445 3.343 3.116 1.00 88.81 71 LYS A CA 1
ATOM 512 C C . LYS A 1 71 ? -11.844 2.805 4.410 1.00 88.81 71 LYS A C 1
ATOM 514 O O . LYS A 1 71 ? -12.475 2.913 5.451 1.00 88.81 71 LYS A O 1
ATOM 519 N N . VAL A 1 72 ? -10.644 2.224 4.353 1.00 88.88 72 VAL A N 1
ATOM 520 C CA . VAL A 1 72 ? -10.031 1.601 5.541 1.00 88.88 72 VAL A CA 1
ATOM 521 C C . VAL A 1 72 ? -9.408 2.636 6.477 1.00 88.88 72 VAL A C 1
ATOM 523 O O . VAL A 1 72 ? -9.457 2.480 7.691 1.00 88.88 72 VAL A O 1
ATOM 526 N N . LEU A 1 73 ? -8.802 3.689 5.927 1.00 87.44 73 LEU A N 1
ATOM 527 C CA . LEU A 1 73 ? -8.111 4.721 6.702 1.00 87.44 73 LEU A CA 1
ATOM 528 C C . LEU A 1 73 ? -9.024 5.866 7.145 1.00 87.44 73 LEU A C 1
ATOM 530 O O . LEU A 1 73 ? -8.518 6.798 7.766 1.00 87.44 73 LEU A O 1
ATOM 534 N N . GLU A 1 74 ? -10.306 5.838 6.765 1.00 89.69 74 GLU A N 1
ATOM 535 C CA . GLU A 1 74 ? -11.283 6.908 7.025 1.00 89.69 74 GLU A CA 1
ATOM 536 C C . GLU A 1 74 ? -10.755 8.298 6.610 1.00 89.69 74 GLU A C 1
ATOM 538 O O . GLU A 1 74 ? -11.088 9.327 7.189 1.00 89.69 74 GLU A O 1
ATOM 543 N N . THR A 1 75 ? -9.882 8.330 5.598 1.00 89.25 75 THR A N 1
ATOM 544 C CA . THR A 1 75 ? -9.230 9.545 5.098 1.00 89.25 75 THR A CA 1
ATOM 545 C C . THR A 1 75 ? -9.742 9.830 3.688 1.00 89.25 75 THR A C 1
ATOM 547 O O . THR A 1 75 ? -9.754 8.911 2.865 1.00 89.25 75 THR A O 1
ATOM 550 N N . PRO A 1 76 ? -10.105 11.077 3.345 1.00 91.94 76 PRO A N 1
ATOM 551 C CA . PRO A 1 76 ? -10.538 11.413 1.997 1.00 91.94 76 PRO A CA 1
ATOM 552 C C . PRO A 1 76 ? -9.488 11.051 0.942 1.00 91.94 76 PRO A C 1
ATOM 554 O O . PRO A 1 76 ? -8.301 11.362 1.073 1.00 91.94 76 PRO A O 1
ATOM 557 N N . GLU A 1 77 ? -9.933 10.463 -0.167 1.00 90.38 77 GLU A N 1
ATOM 558 C CA . GLU A 1 77 ? -9.052 10.108 -1.283 1.00 90.38 77 GLU A CA 1
ATOM 559 C C . GLU A 1 77 ? -8.261 11.316 -1.806 1.00 90.38 77 GLU A C 1
ATOM 561 O O . GLU A 1 77 ? -7.074 11.197 -2.105 1.00 90.38 77 GLU A O 1
ATOM 566 N N . LYS A 1 78 ? -8.889 12.497 -1.863 1.00 90.88 78 LYS A N 1
ATOM 567 C CA . LYS A 1 78 ? -8.241 13.738 -2.309 1.00 90.88 78 LYS A CA 1
ATOM 568 C C . LYS A 1 78 ? -7.015 14.084 -1.459 1.00 90.88 78 LYS A C 1
ATOM 570 O O . LYS A 1 78 ? -5.998 14.510 -2.002 1.00 90.88 78 LYS A O 1
ATOM 575 N N . GLU A 1 79 ? -7.088 13.860 -0.150 1.00 90.81 79 GLU A N 1
ATOM 576 C CA . GLU A 1 79 ? -5.971 14.096 0.767 1.00 90.81 79 GLU A CA 1
ATOM 577 C C . GLU A 1 79 ? -4.872 13.053 0.589 1.00 90.81 79 GLU A C 1
ATOM 579 O O . GLU A 1 79 ? -3.692 13.395 0.550 1.00 90.81 79 GLU A O 1
ATOM 584 N N . LEU A 1 80 ? -5.242 11.781 0.416 1.00 91.12 80 LEU A N 1
ATOM 585 C CA . LEU A 1 80 ? -4.285 10.714 0.131 1.00 91.12 80 LEU A CA 1
ATOM 586 C C . LEU A 1 80 ? -3.560 10.960 -1.201 1.00 91.12 80 LEU A C 1
ATOM 588 O O . LEU A 1 80 ? -2.340 10.804 -1.276 1.00 91.12 80 LEU A O 1
ATOM 592 N N . ARG A 1 81 ? -4.283 11.372 -2.247 1.00 91.31 81 ARG A N 1
ATOM 593 C CA . ARG A 1 81 ? -3.701 11.726 -3.546 1.00 91.31 81 ARG A CA 1
ATOM 594 C C . ARG A 1 81 ? -2.772 12.920 -3.418 1.00 91.31 81 ARG A C 1
ATOM 596 O O . ARG A 1 81 ? -1.637 12.821 -3.859 1.00 91.31 81 ARG A O 1
ATOM 603 N N . ALA A 1 82 ? -3.191 13.997 -2.755 1.00 92.94 82 ALA A N 1
ATOM 604 C CA . ALA A 1 82 ? -2.331 15.156 -2.521 1.00 92.94 82 ALA A CA 1
ATOM 605 C C . ALA A 1 82 ? -1.059 14.775 -1.745 1.00 92.94 82 ALA A C 1
ATOM 607 O O . ALA A 1 82 ? 0.046 15.160 -2.127 1.00 92.94 82 ALA A O 1
ATOM 608 N N . LYS A 1 83 ? -1.197 13.944 -0.705 1.00 91.75 83 LYS A N 1
ATOM 609 C CA . LYS A 1 83 ? -0.079 13.484 0.125 1.00 91.75 83 LYS A CA 1
ATOM 610 C C . LYS A 1 83 ? 0.950 12.678 -0.660 1.00 91.75 83 LYS A C 1
ATOM 612 O O . LYS A 1 83 ? 2.131 12.788 -0.362 1.00 91.75 83 LYS A O 1
ATOM 617 N N . TYR A 1 84 ? 0.532 11.881 -1.640 1.00 93.12 84 TYR A N 1
ATOM 618 C CA . TYR A 1 84 ? 1.429 10.989 -2.380 1.00 93.12 84 TYR A CA 1
ATOM 619 C C . TYR A 1 84 ? 1.629 11.370 -3.854 1.00 93.12 84 TYR A C 1
ATOM 621 O O . TYR A 1 84 ? 2.313 10.645 -4.570 1.00 93.12 84 TYR A O 1
ATOM 629 N N . ALA A 1 85 ? 1.102 12.513 -4.305 1.00 90.75 85 ALA A N 1
ATOM 630 C CA . ALA A 1 85 ? 1.196 12.978 -5.693 1.00 90.75 85 ALA A CA 1
ATOM 631 C C . ALA A 1 85 ? 2.642 13.107 -6.197 1.00 90.75 85 ALA A C 1
ATOM 633 O O . ALA A 1 85 ? 2.904 12.944 -7.383 1.00 90.75 85 ALA A O 1
ATOM 634 N N . HIS A 1 86 ? 3.584 13.372 -5.291 1.00 90.44 86 HIS A N 1
ATOM 635 C CA . HIS A 1 86 ? 5.008 13.504 -5.592 1.00 90.44 86 HIS A CA 1
ATOM 636 C C . HIS A 1 86 ? 5.738 12.157 -5.764 1.00 90.44 86 HIS A C 1
ATOM 638 O O . HIS A 1 86 ? 6.921 12.137 -6.095 1.00 90.44 86 HIS A O 1
ATOM 644 N N . LEU A 1 87 ? 5.071 11.027 -5.511 1.00 90.25 87 LEU A N 1
ATOM 645 C CA . LEU A 1 87 ? 5.657 9.691 -5.609 1.00 90.25 87 LEU A CA 1
ATOM 646 C C . LEU A 1 87 ? 5.296 9.023 -6.937 1.00 90.25 87 LEU A C 1
ATOM 648 O O . LEU A 1 87 ? 4.236 9.274 -7.502 1.00 90.25 87 LEU A O 1
ATOM 652 N N . ASN A 1 88 ? 6.133 8.096 -7.409 1.00 87.00 88 ASN A N 1
ATOM 653 C CA . ASN A 1 88 ? 5.761 7.247 -8.544 1.00 87.00 88 ASN A CA 1
ATOM 654 C C . ASN A 1 88 ? 4.664 6.234 -8.152 1.00 87.00 88 ASN A C 1
ATOM 656 O O . ASN A 1 88 ? 4.519 5.876 -6.983 1.00 87.00 88 ASN A O 1
ATOM 660 N N . ALA A 1 89 ? 3.911 5.724 -9.132 1.00 83.62 89 ALA A N 1
ATOM 661 C CA . ALA A 1 89 ? 2.761 4.845 -8.886 1.00 83.62 89 ALA A CA 1
ATOM 662 C C . ALA A 1 89 ? 3.096 3.582 -8.063 1.00 83.62 89 ALA A C 1
ATOM 664 O O . ALA A 1 89 ? 2.273 3.125 -7.269 1.00 83.62 89 ALA A O 1
ATOM 665 N N . GLY A 1 90 ? 4.303 3.025 -8.213 1.00 82.50 90 GLY A N 1
ATOM 666 C CA . GLY A 1 90 ? 4.757 1.882 -7.415 1.00 82.50 90 GLY A CA 1
ATOM 667 C C . GLY A 1 90 ? 4.910 2.239 -5.935 1.00 82.50 90 GLY A C 1
ATOM 668 O O . GLY A 1 90 ? 4.364 1.564 -5.064 1.00 82.50 90 GLY A O 1
ATOM 669 N N . MET A 1 91 ? 5.581 3.356 -5.653 1.00 84.00 91 MET A N 1
ATOM 670 C CA . MET A 1 91 ? 5.750 3.886 -4.301 1.00 84.00 91 MET A CA 1
ATOM 671 C C . MET A 1 91 ? 4.423 4.309 -3.668 1.00 84.00 91 MET A C 1
ATOM 673 O O . MET A 1 91 ? 4.238 4.116 -2.467 1.00 84.00 91 MET A O 1
ATOM 677 N N . GLN A 1 92 ? 3.492 4.863 -4.450 1.00 89.81 92 GLN A N 1
ATOM 678 C CA . GLN A 1 92 ? 2.156 5.209 -3.963 1.00 89.81 92 GLN A CA 1
ATOM 679 C C . GLN A 1 92 ? 1.414 3.959 -3.473 1.00 89.81 92 GLN A C 1
ATOM 681 O O . GLN A 1 92 ? 0.986 3.918 -2.320 1.00 89.81 92 GLN A O 1
ATOM 686 N N . ARG A 1 93 ? 1.346 2.900 -4.296 1.00 87.00 93 ARG A N 1
ATOM 687 C CA . ARG A 1 93 ? 0.723 1.620 -3.911 1.00 87.00 93 ARG A CA 1
ATOM 688 C C . ARG A 1 93 ? 1.366 1.017 -2.666 1.00 87.00 93 ARG A C 1
ATOM 690 O O . ARG A 1 93 ? 0.653 0.571 -1.771 1.00 87.00 93 ARG A O 1
ATOM 697 N N . MET A 1 94 ? 2.697 1.038 -2.591 1.00 86.44 94 MET A N 1
ATOM 698 C CA . MET A 1 94 ? 3.428 0.505 -1.441 1.00 86.44 94 MET A CA 1
ATOM 699 C C . MET A 1 94 ? 3.069 1.250 -0.149 1.00 86.44 94 MET A C 1
ATOM 701 O O . MET A 1 94 ? 2.739 0.622 0.856 1.00 86.44 94 MET A O 1
ATOM 705 N N . ASN A 1 95 ? 3.079 2.585 -0.178 1.00 89.94 95 ASN A N 1
ATOM 706 C CA . ASN A 1 95 ? 2.757 3.401 0.991 1.00 89.94 95 ASN A CA 1
ATOM 707 C C . ASN A 1 95 ? 1.296 3.248 1.431 1.00 89.94 95 ASN A C 1
ATOM 709 O O . ASN A 1 95 ? 1.035 3.115 2.627 1.00 89.94 95 ASN A O 1
ATOM 713 N N . LEU A 1 96 ? 0.351 3.231 0.487 1.00 89.69 96 LEU A N 1
ATOM 714 C CA . LEU A 1 96 ? -1.065 3.002 0.786 1.00 89.69 96 LEU A CA 1
ATOM 715 C C . LEU A 1 96 ? -1.278 1.616 1.401 1.00 89.69 96 LEU A C 1
ATOM 717 O O . LEU A 1 96 ? -1.874 1.516 2.470 1.00 89.69 96 LEU A O 1
ATOM 721 N N . GLY A 1 97 ? -0.715 0.566 0.796 1.00 88.81 97 GLY A N 1
ATOM 722 C CA . GLY A 1 97 ? -0.799 -0.798 1.320 1.00 88.81 97 GLY A CA 1
ATOM 723 C C . GLY A 1 97 ? -0.227 -0.919 2.734 1.00 88.81 97 GLY A C 1
ATOM 724 O O . GLY A 1 97 ? -0.853 -1.517 3.605 1.00 88.81 97 GLY A O 1
ATOM 725 N N . ASN A 1 98 ? 0.920 -0.290 3.004 1.00 89.00 98 ASN A N 1
ATOM 726 C CA . ASN A 1 98 ? 1.519 -0.284 4.341 1.00 89.00 98 ASN A CA 1
ATOM 727 C C . ASN A 1 98 ? 0.636 0.418 5.377 1.00 89.00 98 ASN A C 1
ATOM 729 O O . ASN A 1 98 ? 0.506 -0.074 6.496 1.00 89.00 98 ASN A O 1
ATOM 733 N N . ARG A 1 99 ? -0.015 1.529 5.013 1.00 89.56 99 ARG A N 1
ATOM 734 C CA . ARG A 1 99 ? -0.956 2.206 5.915 1.00 89.56 99 ARG A CA 1
ATOM 735 C C . ARG A 1 99 ? -2.193 1.369 6.195 1.00 89.56 99 ARG A C 1
ATOM 737 O O . ARG A 1 99 ? -2.613 1.312 7.346 1.00 89.56 99 ARG A O 1
ATOM 744 N N . ILE A 1 100 ? -2.759 0.725 5.175 1.00 88.50 100 ILE A N 1
ATOM 745 C CA . ILE A 1 100 ? -3.925 -0.145 5.357 1.00 88.50 100 ILE A CA 1
ATOM 746 C C . ILE A 1 100 ? -3.575 -1.284 6.323 1.00 88.50 100 ILE A C 1
ATOM 748 O O . ILE A 1 100 ? -4.296 -1.495 7.293 1.00 88.50 100 ILE A O 1
ATOM 752 N N . ARG A 1 101 ? -2.428 -1.951 6.128 1.00 86.12 101 ARG A N 1
ATOM 753 C CA . ARG A 1 101 ? -1.941 -2.996 7.046 1.00 86.12 101 ARG A CA 1
ATOM 754 C C . ARG A 1 101 ? -1.768 -2.489 8.472 1.00 86.12 101 ARG A C 1
ATOM 756 O O . ARG A 1 101 ? -2.174 -3.167 9.405 1.00 86.12 101 ARG A O 1
ATOM 763 N N . ALA A 1 102 ? -1.183 -1.304 8.641 1.00 86.19 102 ALA A N 1
ATOM 764 C CA . ALA A 1 102 ? -0.993 -0.720 9.964 1.00 86.19 102 ALA A CA 1
ATOM 765 C C . ALA A 1 102 ? -2.330 -0.475 10.681 1.00 86.19 102 ALA A C 1
ATOM 767 O O . ALA A 1 102 ? -2.422 -0.740 11.871 1.00 86.19 102 ALA A O 1
ATOM 768 N N . ASN A 1 103 ? -3.367 -0.021 9.968 1.00 87.31 103 ASN A N 1
ATOM 769 C CA . ASN A 1 103 ? -4.699 0.174 10.548 1.00 87.31 103 ASN A CA 1
ATOM 770 C C . ASN A 1 103 ? -5.367 -1.167 10.903 1.00 87.31 103 ASN A C 1
ATOM 772 O O . ASN A 1 103 ? -5.882 -1.319 12.005 1.00 87.31 103 ASN A O 1
ATOM 776 N N . LEU A 1 104 ? -5.280 -2.165 10.015 1.00 82.88 104 LEU A N 1
ATOM 777 C CA . LEU A 1 104 ? -5.844 -3.497 10.262 1.00 82.88 104 LEU A CA 1
ATOM 778 C C . LEU A 1 104 ? -5.169 -4.235 11.426 1.00 82.88 104 LEU A C 1
ATOM 780 O O . LEU A 1 104 ? -5.856 -4.928 12.161 1.00 82.88 104 LEU A O 1
ATOM 784 N N . ASN A 1 105 ? -3.854 -4.080 11.601 1.00 77.94 105 ASN A N 1
ATOM 785 C CA . ASN A 1 105 ? -3.100 -4.736 12.675 1.00 77.94 105 ASN A CA 1
ATOM 786 C C . ASN A 1 105 ? -3.140 -3.975 14.013 1.00 77.94 105 ASN A C 1
ATOM 788 O O . ASN A 1 105 ? -2.693 -4.512 15.022 1.00 77.94 105 ASN A O 1
ATOM 792 N N . ALA A 1 106 ? -3.576 -2.711 14.018 1.00 71.25 106 ALA A N 1
ATOM 793 C CA . ALA A 1 106 ? -3.682 -1.896 15.230 1.00 71.25 106 ALA A CA 1
ATOM 794 C C . ALA A 1 106 ? -5.018 -2.080 15.974 1.00 71.25 106 ALA A C 1
ATOM 796 O O . ALA A 1 106 ? -5.164 -1.553 17.076 1.00 71.25 106 ALA A O 1
ATOM 797 N N . LYS A 1 107 ? -5.980 -2.785 15.368 1.00 52.19 107 LYS A N 1
ATOM 798 C CA . LYS A 1 107 ? -7.241 -3.209 15.988 1.00 52.19 107 LYS A CA 1
ATOM 799 C C . LYS A 1 107 ? -7.116 -4.631 16.516 1.00 52.19 107 LYS A C 1
ATOM 801 O O . LYS A 1 107 ? -7.723 -4.885 17.577 1.00 52.19 107 LYS A O 1
#

Foldseek 3Di:
DDDDDDDDDDDPDPPDDDPVVVVVVVVQVVQKDWQQPDADPVRGTQIDRVDPLCVVCPPDDLVVLLVVLCVQVVHDSVVLCVVCVVDDSSVSSRVSSVVSVVSVVVD

pLDDT: mean 74.72, std 14.0, range [46.84, 93.12]

Radius of gyration: 21.72 Å; chains: 1; bounding box: 75×32×35 Å